Protein AF-A0A9Y2ATE0-F1 (afdb_monomer_lite)

Secondary structure (DSSP, 8-state):
--SSSHHHHHHHHHHHHHHHHHHHHHHHHHHHHHHHTT-------PPPPHHHHHHHHHHHHHHHHHHHHHH-THHHHHHHHHHHHHHHTT--HHHHHHHHHHTS-HHHHHHHHH-SSHHHHHHHHT-THHHHTS--SHHHHHHHHHHHHHHHHHHHHHHSS---

Foldseek 3Di:
DPPPPPVVVVVVVVVVVVVVVVCVVVVVVVVVVVVVVVPPDDDDLDQDDPVQLVLLLLLVQLVVVLVVCVVPVCLLVVLLVQLVVQVVVVHDPLSVVSNVQSVDDSVSNSCQCNDPDPSVSSNSVVDSCCVVPNDPDPVVSVVSSVVSSVVSVVVSVVVPDPDD

Radius of gyration: 20.74 Å; chains: 1; bounding box: 68×45×50 Å

Sequence (164 aa):
MNDGIVTLMADVTYLVFLIKQIWITRCSNEMEVAMSKISARSAQPSRPDSHAIAEYARWLSHKLYAEAICRDPSLIVRAKAAIEAAVDGGGTLGQKLWELLLRKHRDDIIEAMLQDSELGSLLRSNSPFSTLVGVTDRQDRSQIWRQAKSDLLAKTTLIAPFAA

Structure (mmCIF, N/CA/C/O backbone):
data_AF-A0A9Y2ATE0-F1
#
_entry.id   AF-A0A9Y2ATE0-F1
#
loop_
_atom_site.group_PDB
_atom_site.id
_atom_site.type_symbol
_atom_site.label_atom_id
_atom_site.label_alt_id
_atom_site.label_comp_id
_atom_site.label_asym_id
_atom_site.label_entity_id
_atom_site.label_seq_id
_atom_site.pdbx_PDB_ins_code
_atom_site.Cartn_x
_atom_site.Cartn_y
_atom_site.Cartn_z
_atom_site.occupancy
_atom_site.B_iso_or_equiv
_atom_site.auth_seq_id
_atom_site.auth_comp_id
_atom_site.auth_asym_id
_atom_site.auth_atom_id
_atom_site.pdbx_PDB_model_num
ATOM 1 N N . MET A 1 1 ? 49.275 -21.749 3.375 1.00 47.31 1 MET A N 1
ATOM 2 C CA . MET A 1 1 ? 48.125 -21.354 2.530 1.00 47.31 1 MET A CA 1
ATOM 3 C C . MET A 1 1 ? 46.919 -21.195 3.444 1.00 47.31 1 MET A C 1
ATOM 5 O O . MET A 1 1 ? 46.712 -22.097 4.241 1.00 47.31 1 MET A O 1
ATOM 9 N N . ASN A 1 2 ? 46.181 -20.084 3.297 1.00 46.34 2 ASN A N 1
ATOM 10 C CA . ASN A 1 2 ? 44.844 -19.774 3.854 1.00 46.34 2 ASN A CA 1
ATOM 11 C C . ASN A 1 2 ? 44.647 -18.802 5.041 1.00 46.34 2 ASN A C 1
ATOM 13 O O . ASN A 1 2 ? 43.527 -18.730 5.529 1.00 46.34 2 ASN A O 1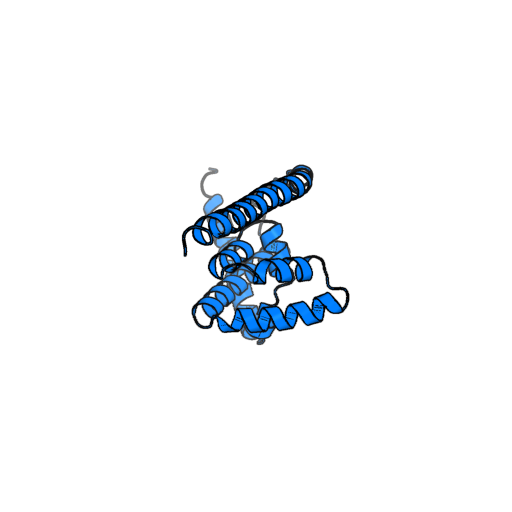
ATOM 17 N N . ASP A 1 3 ? 45.595 -17.922 5.384 1.00 44.47 3 ASP A N 1
ATOM 18 C CA . ASP A 1 3 ? 45.321 -16.851 6.381 1.00 44.47 3 ASP A CA 1
ATOM 19 C C . ASP A 1 3 ? 45.050 -15.454 5.779 1.00 44.47 3 ASP A C 1
ATOM 21 O O . ASP A 1 3 ? 44.891 -14.475 6.499 1.00 44.47 3 ASP A O 1
ATOM 25 N N . GLY A 1 4 ? 44.963 -15.336 4.448 1.00 41.81 4 GLY A N 1
ATOM 26 C CA . GLY A 1 4 ? 44.795 -14.044 3.755 1.00 41.81 4 GLY A CA 1
ATOM 27 C C . GLY A 1 4 ? 43.365 -13.670 3.339 1.00 41.81 4 GLY A C 1
ATOM 28 O O . GLY A 1 4 ? 43.144 -12.552 2.888 1.00 41.81 4 GLY A O 1
ATOM 29 N N . ILE A 1 5 ? 42.390 -14.581 3.448 1.00 45.50 5 ILE A N 1
ATOM 30 C CA . ILE A 1 5 ? 41.030 -14.377 2.899 1.00 45.50 5 ILE A CA 1
ATOM 31 C C . ILE A 1 5 ? 40.029 -13.924 3.976 1.00 45.50 5 ILE A C 1
ATOM 33 O O . ILE A 1 5 ? 39.068 -13.218 3.672 1.00 45.50 5 ILE A O 1
ATOM 37 N N . VAL A 1 6 ? 40.267 -14.262 5.246 1.00 43.31 6 VAL A N 1
ATOM 38 C CA . VAL A 1 6 ? 39.317 -13.972 6.337 1.00 43.31 6 VAL A CA 1
ATOM 39 C C . VAL A 1 6 ? 39.340 -12.490 6.741 1.00 43.31 6 VAL A C 1
ATOM 41 O O . VAL A 1 6 ? 38.302 -11.935 7.094 1.00 43.31 6 VAL A O 1
ATOM 44 N N . THR A 1 7 ? 40.476 -11.804 6.593 1.00 40.06 7 THR A N 1
ATOM 45 C CA . THR A 1 7 ? 40.612 -10.386 6.972 1.00 40.06 7 THR A CA 1
ATOM 46 C C . THR A 1 7 ? 39.993 -9.426 5.946 1.00 40.06 7 THR A C 1
ATOM 48 O O . THR A 1 7 ? 39.470 -8.386 6.328 1.00 40.06 7 THR A O 1
ATOM 51 N N . LEU A 1 8 ? 39.952 -9.786 4.654 1.00 40.59 8 LEU A N 1
ATOM 52 C CA . LEU A 1 8 ? 39.386 -8.925 3.600 1.00 40.59 8 LEU A CA 1
ATOM 53 C C . LEU A 1 8 ? 37.840 -8.902 3.591 1.00 40.59 8 LEU A C 1
ATOM 55 O O . LEU A 1 8 ? 37.228 -7.929 3.157 1.00 40.59 8 LEU A O 1
ATOM 59 N N . MET A 1 9 ? 37.192 -9.969 4.077 1.00 41.12 9 MET A N 1
ATOM 60 C CA . MET A 1 9 ? 35.722 -10.084 4.144 1.00 41.12 9 MET A CA 1
ATOM 61 C C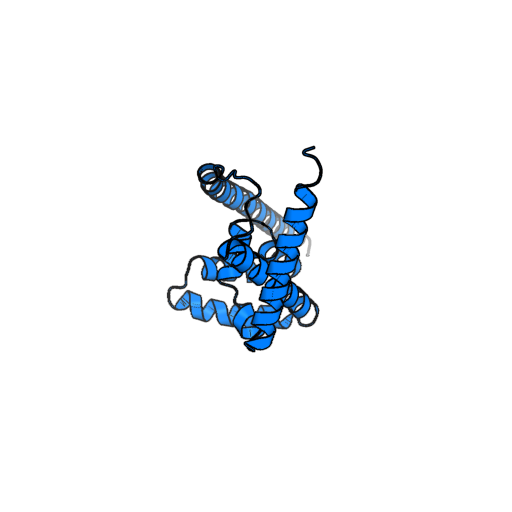 . MET A 1 9 ? 35.111 -9.277 5.306 1.00 41.12 9 MET A C 1
ATOM 63 O O . MET A 1 9 ? 33.958 -8.837 5.226 1.00 41.12 9 MET A O 1
ATOM 67 N N . ALA A 1 10 ? 35.887 -9.038 6.368 1.00 44.03 10 ALA A N 1
ATOM 68 C CA . ALA A 1 10 ? 35.484 -8.182 7.482 1.00 44.03 10 ALA A CA 1
ATOM 69 C C . ALA A 1 10 ? 35.410 -6.698 7.068 1.00 44.03 10 ALA A C 1
ATOM 71 O O . ALA A 1 10 ? 34.494 -5.994 7.492 1.00 44.03 10 ALA A O 1
ATOM 72 N N . ASP A 1 11 ? 36.293 -6.256 6.165 1.00 48.50 11 ASP A N 1
ATOM 73 C CA . ASP A 1 11 ? 36.342 -4.871 5.679 1.00 48.50 11 ASP A CA 1
ATOM 74 C C . ASP A 1 11 ? 35.132 -4.502 4.812 1.00 48.50 11 ASP A C 1
ATOM 76 O O . ASP A 1 11 ? 34.532 -3.446 4.998 1.00 48.50 11 ASP A O 1
ATOM 80 N N . VAL A 1 12 ? 34.689 -5.386 3.911 1.00 49.12 12 VAL A N 1
ATOM 81 C CA . VAL A 1 12 ? 33.522 -5.110 3.049 1.00 49.12 12 VAL A CA 1
ATOM 82 C C . VAL A 1 12 ? 32.226 -5.088 3.860 1.00 49.12 12 VAL A C 1
ATOM 84 O O . VAL A 1 12 ? 31.361 -4.244 3.631 1.00 49.12 12 VAL A O 1
ATOM 87 N N . THR A 1 13 ? 32.095 -5.972 4.851 1.00 54.19 13 THR A N 1
ATOM 88 C CA . THR A 1 13 ? 30.911 -6.016 5.724 1.00 54.19 13 THR A CA 1
ATOM 89 C C . THR A 1 13 ? 30.821 -4.759 6.591 1.00 54.19 13 THR A C 1
ATOM 91 O O . THR A 1 13 ? 29.741 -4.181 6.738 1.00 54.19 13 THR A O 1
ATOM 94 N N . TYR A 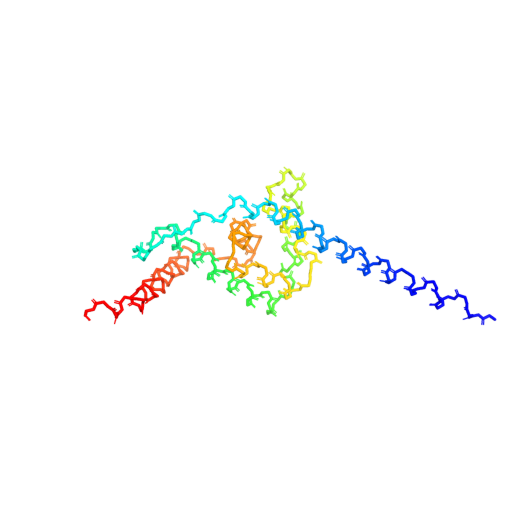1 14 ? 31.961 -4.287 7.103 1.00 46.69 14 TYR A N 1
ATOM 95 C CA . TYR A 1 14 ? 32.049 -3.043 7.862 1.00 46.69 14 TYR A CA 1
ATOM 96 C C . TYR A 1 14 ? 31.776 -1.815 6.983 1.00 46.69 14 TYR A C 1
ATOM 98 O O . TYR A 1 14 ? 31.045 -0.918 7.398 1.00 46.69 14 TYR A O 1
ATOM 106 N N . LEU A 1 15 ? 32.252 -1.810 5.732 1.00 46.31 15 LEU A N 1
ATOM 107 C CA . LEU A 1 15 ? 31.978 -0.747 4.761 1.00 46.31 15 LEU A CA 1
ATOM 108 C C . LEU A 1 15 ? 30.493 -0.698 4.365 1.00 46.31 15 LEU A C 1
ATOM 110 O O . LEU A 1 15 ? 29.911 0.380 4.287 1.00 46.31 15 LEU A O 1
ATOM 114 N N . VAL A 1 16 ? 29.843 -1.852 4.184 1.00 54.41 16 VAL A N 1
ATOM 115 C CA . VAL A 1 16 ? 28.395 -1.948 3.921 1.00 54.41 16 VAL A CA 1
ATOM 116 C C . VAL A 1 16 ? 27.580 -1.498 5.136 1.00 54.41 16 VAL A C 1
ATOM 118 O O . VAL A 1 16 ? 26.556 -0.832 4.972 1.00 54.41 16 VAL A O 1
ATOM 121 N N . PHE A 1 17 ? 28.028 -1.811 6.354 1.00 50.84 17 PHE A N 1
ATOM 122 C CA . PHE A 1 17 ? 27.414 -1.305 7.581 1.00 50.84 17 PHE A CA 1
ATOM 123 C C . PHE A 1 17 ? 27.574 0.217 7.701 1.00 50.84 17 PHE A C 1
ATOM 125 O O . PHE A 1 17 ? 26.586 0.904 7.950 1.00 50.84 17 PHE A O 1
ATOM 132 N N . LEU A 1 18 ? 28.765 0.762 7.431 1.00 47.97 18 LEU A N 1
ATOM 133 C CA . LEU A 1 18 ? 29.008 2.206 7.434 1.00 47.97 18 LEU A CA 1
ATOM 134 C C . LEU A 1 18 ? 28.188 2.925 6.357 1.00 47.97 18 LEU A C 1
ATOM 136 O O . LEU A 1 18 ? 27.601 3.959 6.643 1.00 47.97 18 LEU A O 1
ATOM 140 N N . ILE A 1 19 ? 28.080 2.369 5.146 1.00 52.16 19 ILE A N 1
ATOM 141 C CA . ILE A 1 19 ? 27.244 2.925 4.071 1.00 52.16 19 ILE A CA 1
ATOM 142 C C . ILE A 1 19 ? 25.762 2.882 4.463 1.00 52.16 19 ILE A C 1
ATOM 144 O O . ILE A 1 19 ? 25.053 3.859 4.232 1.00 52.16 19 ILE A O 1
ATOM 148 N N . LYS A 1 20 ? 25.287 1.807 5.114 1.00 48.94 20 LYS A N 1
ATOM 149 C CA . LYS A 1 20 ? 23.925 1.744 5.674 1.00 48.94 20 LYS A CA 1
ATOM 150 C C . LYS A 1 20 ? 23.703 2.807 6.750 1.00 48.94 20 LYS A C 1
ATOM 152 O O . LYS A 1 20 ? 22.686 3.486 6.696 1.00 48.94 20 LYS A O 1
ATOM 157 N N . GLN A 1 21 ? 24.635 2.976 7.686 1.00 48.06 21 GLN A N 1
ATOM 158 C CA . GLN A 1 21 ? 24.529 3.970 8.761 1.00 48.06 21 GLN A CA 1
ATOM 159 C C . GLN A 1 21 ? 24.601 5.404 8.218 1.00 48.06 21 GLN A C 1
ATOM 161 O O . GLN A 1 21 ? 23.764 6.227 8.562 1.00 48.06 21 GLN A O 1
ATOM 166 N N . ILE A 1 22 ? 25.519 5.696 7.293 1.00 55.09 22 ILE A N 1
ATOM 167 C CA . ILE A 1 22 ? 25.630 7.003 6.627 1.00 55.09 22 ILE A CA 1
ATOM 168 C C . ILE A 1 22 ? 24.369 7.308 5.806 1.00 55.09 22 ILE A C 1
ATOM 170 O O . ILE A 1 22 ? 23.907 8.447 5.808 1.00 55.09 22 ILE A O 1
ATOM 174 N N . TRP A 1 23 ? 23.781 6.311 5.136 1.00 47.25 23 TRP A N 1
ATOM 175 C CA . TRP A 1 23 ? 22.529 6.477 4.393 1.00 47.25 23 TRP A CA 1
ATOM 176 C C . TRP A 1 23 ? 21.328 6.695 5.320 1.00 47.25 23 TRP A C 1
ATOM 178 O O . TRP A 1 23 ? 20.521 7.575 5.047 1.00 47.25 23 TRP A O 1
ATOM 188 N N . ILE A 1 24 ? 21.242 5.975 6.446 1.00 50.84 24 ILE A N 1
ATOM 189 C CA . ILE A 1 24 ? 20.221 6.202 7.483 1.00 50.84 24 ILE A CA 1
ATOM 190 C C . ILE A 1 24 ? 20.335 7.629 8.029 1.00 50.84 24 ILE A C 1
ATOM 192 O O . ILE A 1 24 ? 19.344 8.348 8.055 1.00 50.84 24 ILE A O 1
ATOM 196 N N . THR A 1 25 ? 21.538 8.090 8.371 1.00 45.53 25 THR A N 1
ATOM 197 C CA . THR A 1 25 ? 21.748 9.445 8.903 1.00 45.53 25 THR A CA 1
ATOM 198 C C . THR A 1 25 ? 21.493 10.534 7.855 1.00 45.53 25 THR A C 1
ATOM 200 O O . THR A 1 25 ? 20.950 11.589 8.175 1.00 45.53 25 THR A O 1
ATOM 203 N N . ARG A 1 26 ? 21.830 10.296 6.581 1.00 41.09 26 ARG A N 1
ATOM 204 C CA . ARG A 1 26 ? 21.631 11.277 5.502 1.00 41.09 26 ARG A CA 1
ATOM 205 C C . ARG A 1 26 ? 20.179 11.349 5.019 1.00 41.09 26 ARG A C 1
ATOM 207 O O . ARG A 1 26 ? 19.689 12.454 4.807 1.00 41.09 26 ARG A O 1
ATOM 214 N N . CYS A 1 27 ? 19.471 10.220 4.927 1.00 44.47 27 CYS A N 1
ATOM 215 C CA . CYS A 1 27 ? 18.022 10.213 4.711 1.00 44.47 27 CYS A CA 1
ATOM 216 C C . CYS A 1 27 ? 17.278 10.842 5.893 1.00 44.47 27 CYS A C 1
ATOM 218 O O . CYS A 1 27 ? 16.337 11.592 5.659 1.00 44.47 27 CYS A O 1
ATOM 220 N N . SER A 1 28 ? 17.727 10.617 7.132 1.00 49.69 28 SER A N 1
ATOM 221 C CA . SER A 1 28 ? 17.158 11.282 8.308 1.00 49.69 28 SER A CA 1
ATOM 222 C C . SER A 1 28 ? 17.336 12.799 8.252 1.00 49.69 28 SER A C 1
ATOM 224 O O . SER A 1 28 ? 16.355 13.502 8.443 1.00 49.69 28 SER A O 1
ATOM 226 N N . ASN A 1 29 ? 18.513 13.323 7.888 1.00 46.19 29 ASN A N 1
ATOM 227 C CA . ASN A 1 29 ? 18.732 14.776 7.811 1.00 46.19 29 ASN A CA 1
ATOM 228 C C . ASN A 1 29 ? 17.979 15.449 6.649 1.00 46.19 29 ASN A C 1
ATOM 230 O O . ASN A 1 29 ? 17.454 16.551 6.807 1.00 46.19 29 ASN A O 1
ATOM 234 N N . GLU A 1 30 ? 17.898 14.808 5.478 1.00 49.31 30 GLU A N 1
ATOM 235 C CA . GLU A 1 30 ? 17.125 15.337 4.343 1.00 49.31 30 GLU A CA 1
ATOM 236 C C . GLU A 1 30 ? 15.607 15.269 4.617 1.00 49.31 30 GLU A C 1
ATOM 238 O O . GLU A 1 30 ? 14.870 16.185 4.243 1.00 49.31 30 GLU A O 1
ATOM 243 N N . MET A 1 31 ? 15.141 14.250 5.353 1.00 47.44 31 MET A N 1
ATOM 244 C CA . MET A 1 31 ? 13.763 14.171 5.847 1.00 47.44 31 MET A CA 1
ATOM 245 C C . MET A 1 31 ? 13.486 15.175 6.968 1.00 47.44 31 MET A C 1
ATOM 247 O O . MET A 1 31 ? 12.419 15.769 6.971 1.00 47.44 31 MET A O 1
ATOM 251 N N . GLU A 1 32 ? 14.415 15.433 7.886 1.00 45.34 32 GLU A N 1
ATOM 252 C CA . GLU A 1 32 ? 14.219 16.363 9.006 1.00 45.34 32 GLU A CA 1
ATOM 253 C C . GLU A 1 32 ? 14.101 17.821 8.525 1.00 45.34 32 GLU A C 1
ATOM 255 O O . GLU A 1 32 ? 13.249 18.575 8.998 1.00 45.34 32 GLU A O 1
ATOM 260 N N . VAL A 1 33 ? 14.862 18.194 7.488 1.00 53.25 33 VAL A N 1
ATOM 261 C CA . VAL A 1 33 ? 14.737 19.492 6.796 1.00 53.25 33 VAL A CA 1
ATOM 262 C C . VAL A 1 33 ? 13.399 19.607 6.049 1.00 53.25 33 VAL A C 1
ATOM 264 O O . VAL A 1 33 ? 12.820 20.696 5.992 1.00 53.25 33 VAL A O 1
ATOM 267 N N . ALA A 1 34 ? 12.873 18.498 5.513 1.00 50.16 34 ALA A N 1
ATOM 268 C CA . ALA A 1 34 ? 11.532 18.451 4.931 1.00 50.16 34 ALA A CA 1
ATOM 269 C C . ALA A 1 34 ? 10.428 18.506 6.008 1.00 50.16 34 ALA A C 1
ATOM 271 O O . ALA A 1 34 ? 9.449 19.224 5.829 1.00 50.16 34 ALA A O 1
ATOM 272 N N . MET A 1 35 ? 10.610 17.838 7.153 1.00 42.84 35 MET A N 1
ATOM 273 C CA . MET A 1 35 ? 9.639 17.762 8.254 1.00 42.84 35 MET A CA 1
ATOM 274 C C . MET A 1 35 ? 9.562 19.047 9.096 1.00 42.84 35 MET A C 1
ATOM 276 O O . MET A 1 35 ? 8.483 19.410 9.562 1.00 42.84 35 MET A O 1
ATOM 280 N N . SER A 1 36 ? 10.664 19.792 9.243 1.00 41.62 36 SER A N 1
ATOM 281 C CA . SER A 1 36 ? 10.703 21.068 9.983 1.00 41.62 36 SER A CA 1
ATOM 282 C C . SER A 1 36 ? 9.793 22.146 9.370 1.00 41.62 36 SER A C 1
ATOM 284 O O . SER A 1 36 ? 9.222 22.971 10.082 1.00 41.62 36 SER A O 1
ATOM 286 N N . LYS A 1 37 ? 9.547 22.095 8.053 1.00 43.28 37 LYS A N 1
ATOM 287 C CA . LYS A 1 37 ? 8.618 23.015 7.370 1.00 43.28 37 LYS A CA 1
ATOM 288 C C . LYS A 1 37 ? 7.135 22.651 7.537 1.00 43.28 37 LYS A C 1
ATOM 290 O O . LYS A 1 37 ? 6.290 23.435 7.115 1.00 43.28 37 LYS A O 1
ATOM 295 N N . ILE A 1 38 ? 6.811 21.498 8.134 1.00 46.53 38 ILE A N 1
ATOM 296 C CA . ILE A 1 38 ? 5.461 20.905 8.094 1.00 46.53 38 ILE A CA 1
ATOM 297 C C . ILE A 1 38 ? 4.819 20.768 9.497 1.00 46.53 38 ILE A C 1
ATOM 299 O O . ILE A 1 38 ? 3.640 20.446 9.630 1.00 46.53 38 ILE A O 1
ATOM 303 N N . SER A 1 39 ? 5.540 21.136 10.564 1.00 36.59 39 SER A N 1
ATOM 304 C CA . SER A 1 39 ? 5.108 21.073 11.980 1.00 36.59 39 SER A CA 1
ATOM 305 C C . SER A 1 39 ? 4.030 22.106 12.397 1.00 36.59 39 SER A C 1
ATOM 307 O O . SER A 1 39 ? 4.004 22.587 13.528 1.00 36.59 39 SER A O 1
ATOM 309 N N . ALA A 1 40 ? 3.119 22.488 11.498 1.00 40.25 40 ALA A N 1
ATOM 310 C CA . ALA A 1 40 ? 2.112 23.523 11.759 1.00 40.25 40 ALA A CA 1
ATOM 311 C C . ALA A 1 40 ? 0.669 23.085 11.464 1.00 40.25 40 ALA A C 1
ATOM 313 O O . ALA A 1 40 ? -0.161 23.915 11.094 1.00 40.25 40 ALA A O 1
ATOM 314 N N . ARG A 1 41 ? 0.327 21.801 11.640 1.00 40.91 41 ARG A N 1
ATOM 315 C CA . ARG A 1 41 ? -1.072 21.350 11.546 1.00 40.91 41 ARG A CA 1
ATOM 316 C C . ARG A 1 41 ? -1.598 20.805 12.870 1.00 40.91 41 ARG A C 1
ATOM 318 O O . ARG A 1 41 ? -1.849 19.618 13.032 1.00 40.91 41 ARG A O 1
ATOM 325 N N . SER A 1 42 ? -1.791 21.713 13.821 1.00 50.62 42 SER A N 1
ATOM 326 C CA . SER A 1 42 ? -2.759 21.535 14.904 1.00 50.62 42 SER A CA 1
ATOM 327 C C . SER A 1 42 ? -4.169 21.859 14.383 1.00 50.62 42 SER A C 1
ATOM 329 O O . SER A 1 42 ? -4.323 22.837 13.659 1.00 50.62 42 SER A O 1
ATOM 331 N N . ALA A 1 43 ? -5.195 21.066 14.732 1.00 44.19 43 ALA A N 1
ATOM 332 C CA . ALA A 1 43 ? -6.585 21.541 14.891 1.00 44.19 43 ALA A CA 1
ATOM 333 C C . ALA A 1 43 ? -7.562 20.434 15.355 1.00 44.19 43 ALA A C 1
ATOM 335 O O . ALA A 1 43 ? -7.785 19.463 14.644 1.00 44.19 43 ALA A O 1
ATOM 336 N N . GLN A 1 44 ? -8.136 20.659 16.544 1.00 44.97 44 GLN A N 1
ATOM 337 C CA . GLN A 1 44 ? -9.496 20.391 17.065 1.00 44.97 44 GLN A CA 1
ATOM 338 C C . GLN A 1 44 ? -10.386 19.225 16.551 1.00 44.97 44 GLN A C 1
ATOM 340 O O . GLN A 1 44 ? -10.426 18.928 15.358 1.00 44.97 44 GLN A O 1
ATOM 345 N N . PRO A 1 45 ? -11.235 18.641 17.437 1.00 44.25 45 PRO A N 1
ATOM 346 C CA . PRO A 1 45 ? -12.154 17.553 17.104 1.00 44.25 45 PRO A CA 1
ATOM 347 C C . PRO A 1 45 ? -13.343 18.079 16.289 1.00 44.25 45 PRO A C 1
ATOM 349 O O . PRO A 1 45 ? -14.437 18.309 16.798 1.00 44.25 45 PRO A O 1
ATOM 352 N N . SER A 1 46 ? -13.122 18.286 14.997 1.00 57.25 46 SER A N 1
ATOM 353 C CA . SER A 1 46 ? -14.192 18.446 14.020 1.00 57.25 46 SER A CA 1
ATOM 354 C C . SER A 1 46 ? -14.593 17.072 13.482 1.00 57.25 46 SER A C 1
ATOM 356 O O . SER A 1 46 ? -13.804 16.125 13.471 1.00 57.25 46 SER A O 1
ATOM 358 N N . ARG A 1 47 ? -15.858 16.938 13.071 1.00 66.88 47 ARG A N 1
ATOM 359 C CA . ARG A 1 47 ? -16.358 15.736 12.393 1.00 66.88 47 ARG A CA 1
ATOM 360 C C . ARG A 1 47 ? -15.388 15.363 11.258 1.00 66.88 47 ARG A C 1
ATOM 362 O O . ARG A 1 47 ? -15.060 16.255 10.478 1.00 66.88 47 ARG A O 1
ATOM 369 N N . PRO A 1 48 ? -14.961 14.091 11.132 1.00 74.00 48 PRO A N 1
ATOM 370 C CA . PRO A 1 48 ? -13.994 13.695 10.115 1.00 74.00 48 PRO A CA 1
ATOM 371 C C . PRO A 1 48 ? -14.503 14.085 8.727 1.00 74.00 48 PRO A C 1
ATOM 373 O O . PRO A 1 48 ? -15.615 13.710 8.332 1.00 74.00 48 PRO A O 1
ATOM 376 N N . ASP A 1 49 ? -13.701 14.871 8.012 1.00 85.31 49 ASP A N 1
ATOM 377 C CA . ASP A 1 49 ? -14.011 15.275 6.650 1.00 85.31 49 ASP A CA 1
ATOM 378 C C . ASP A 1 49 ? -13.815 14.103 5.671 1.00 85.31 49 ASP A C 1
ATOM 380 O O . ASP A 1 49 ? -13.303 13.030 6.007 1.00 85.31 49 ASP A O 1
ATOM 384 N N . SER A 1 50 ? -14.255 14.289 4.427 1.00 86.56 50 SER A N 1
ATOM 385 C CA . SER A 1 50 ? -14.121 13.246 3.404 1.00 86.56 50 SER A CA 1
ATOM 386 C C . SER A 1 50 ? -12.665 12.848 3.133 1.00 86.56 50 SER A C 1
ATOM 388 O O . SER A 1 50 ? -12.417 11.705 2.754 1.00 86.56 50 SER A O 1
ATOM 390 N N . HIS A 1 51 ? -11.703 13.746 3.361 1.00 86.75 51 HIS A N 1
ATOM 391 C CA . HIS A 1 51 ? -10.288 13.483 3.136 1.00 86.75 51 HIS A CA 1
ATOM 392 C C . HIS A 1 51 ? -9.703 12.589 4.237 1.00 86.75 51 HIS A C 1
ATOM 394 O O . HIS A 1 51 ? -9.006 11.621 3.935 1.00 86.75 51 HIS A O 1
ATOM 400 N N . ALA A 1 52 ? -10.062 12.836 5.497 1.00 86.12 52 ALA A N 1
ATOM 401 C CA . ALA A 1 52 ? -9.693 11.999 6.633 1.00 86.12 52 ALA A CA 1
ATOM 402 C C . ALA A 1 52 ? -10.250 10.578 6.482 1.00 86.12 52 ALA A C 1
ATOM 404 O O . ALA A 1 52 ? -9.531 9.599 6.684 1.00 86.12 52 ALA A O 1
ATOM 405 N N . ILE A 1 53 ? -11.508 10.445 6.044 1.00 89.88 53 ILE A N 1
ATOM 406 C CA . ILE A 1 53 ? -12.084 9.127 5.756 1.00 89.88 53 ILE A CA 1
ATOM 407 C C . ILE A 1 53 ? -11.328 8.477 4.575 1.00 89.88 53 ILE A C 1
ATOM 409 O O . ILE A 1 53 ? -11.025 7.286 4.644 1.00 89.88 53 ILE A O 1
ATOM 413 N N . ALA A 1 54 ? -10.955 9.247 3.533 1.00 90.06 54 ALA A N 1
ATOM 414 C CA . ALA A 1 54 ? -10.214 8.798 2.332 1.00 90.06 54 ALA A CA 1
ATOM 415 C C . ALA A 1 54 ? -8.879 8.180 2.702 1.00 90.06 54 ALA A C 1
ATOM 417 O O . ALA A 1 54 ? -8.519 7.112 2.205 1.00 90.06 54 ALA A O 1
ATOM 418 N N . GLU A 1 55 ? -8.154 8.870 3.568 1.00 91.12 55 GLU A N 1
ATOM 419 C CA . GLU A 1 55 ? -6.882 8.408 4.093 1.00 91.12 55 GLU A CA 1
ATOM 420 C C . GLU A 1 55 ? -7.059 7.153 4.944 1.00 91.12 55 GLU A C 1
ATOM 422 O O . GLU A 1 55 ? -6.379 6.152 4.718 1.00 91.12 55 GLU A O 1
ATOM 427 N N . TYR A 1 56 ? -8.026 7.152 5.861 1.00 91.12 56 TYR A N 1
ATOM 428 C CA . TYR A 1 56 ? -8.229 6.015 6.751 1.00 91.12 56 TYR A CA 1
ATOM 429 C C . TYR A 1 56 ? -8.680 4.751 6.000 1.00 91.12 56 TYR A C 1
ATOM 431 O O . TYR A 1 56 ? -8.205 3.653 6.280 1.00 91.12 56 TYR A O 1
ATOM 439 N N . ALA A 1 57 ? -9.516 4.887 4.968 1.00 91.69 57 ALA A N 1
ATOM 440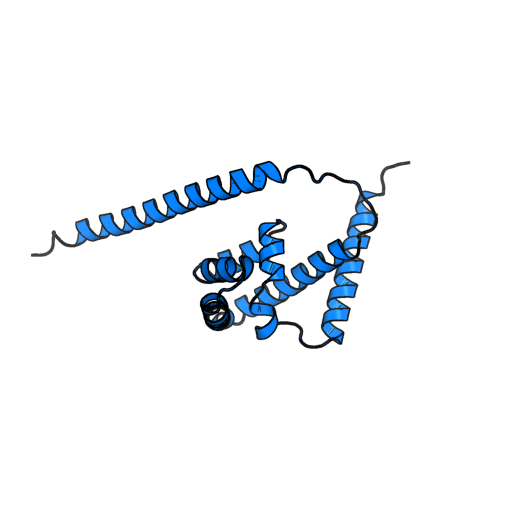 C CA . ALA A 1 57 ? -9.886 3.778 4.088 1.00 91.69 57 ALA A CA 1
ATOM 441 C C . ALA A 1 57 ? -8.689 3.230 3.292 1.00 91.69 57 ALA A C 1
ATOM 443 O O . ALA A 1 57 ? -8.552 2.013 3.125 1.00 91.69 57 ALA A O 1
ATOM 444 N N . ARG A 1 58 ? -7.789 4.109 2.828 1.00 92.00 58 ARG A N 1
ATOM 445 C CA . ARG A 1 58 ? -6.525 3.694 2.201 1.00 92.00 58 ARG A CA 1
ATOM 446 C C . ARG A 1 58 ? -5.649 2.940 3.196 1.00 92.00 58 ARG A C 1
ATOM 448 O O . ARG A 1 58 ? -5.093 1.906 2.831 1.00 92.00 58 ARG A O 1
ATOM 455 N N . TRP A 1 59 ? -5.575 3.393 4.444 1.00 93.88 59 TRP A N 1
ATOM 456 C CA . TRP A 1 59 ? -4.861 2.691 5.509 1.00 93.88 59 TRP A CA 1
ATOM 457 C C . TRP A 1 59 ? -5.452 1.306 5.810 1.00 93.88 59 TRP A C 1
ATOM 459 O O . TRP A 1 59 ? -4.707 0.328 5.848 1.00 93.88 59 TRP A O 1
ATOM 469 N N . LEU A 1 60 ? -6.780 1.177 5.914 1.00 91.69 60 LEU A N 1
ATOM 470 C CA . LEU A 1 60 ? -7.445 -0.126 6.067 1.00 91.69 60 LEU A CA 1
ATOM 471 C C . LEU A 1 60 ? -7.140 -1.067 4.895 1.00 91.69 60 LEU A C 1
ATOM 473 O O . LEU A 1 60 ? -6.834 -2.237 5.106 1.00 91.69 60 LEU A O 1
ATOM 477 N N . SER A 1 61 ? -7.144 -0.548 3.667 1.00 92.75 61 SER A N 1
ATOM 478 C CA . SER A 1 61 ? -6.771 -1.336 2.485 1.00 92.75 61 SER A CA 1
ATOM 479 C C . SER A 1 61 ? -5.324 -1.836 2.578 1.00 92.75 61 SER A C 1
ATOM 481 O O . SER A 1 61 ? -5.039 -2.979 2.243 1.00 92.75 61 SER A O 1
ATOM 483 N N . HIS A 1 62 ? -4.407 -1.020 3.104 1.00 93.69 62 HIS A N 1
ATOM 484 C CA . HIS A 1 62 ? -3.008 -1.417 3.282 1.00 93.69 62 HIS A CA 1
ATOM 485 C C . HIS A 1 62 ? -2.802 -2.453 4.381 1.00 93.69 62 HIS A C 1
ATOM 487 O O . HIS A 1 62 ? -1.883 -3.259 4.271 1.00 93.69 62 HIS A O 1
ATOM 493 N N . LYS A 1 63 ? -3.672 -2.512 5.393 1.00 92.81 63 LYS A N 1
ATOM 494 C CA . LYS A 1 63 ? -3.677 -3.647 6.327 1.00 92.81 63 LYS A CA 1
ATOM 495 C C . LYS A 1 63 ? -4.003 -4.956 5.618 1.00 92.81 63 LYS A C 1
ATOM 497 O O . LYS A 1 63 ? -3.302 -5.941 5.821 1.00 92.81 63 LYS A O 1
ATOM 502 N N . LEU A 1 64 ? -4.995 -4.944 4.727 1.00 91.81 64 LEU A N 1
ATOM 503 C CA . LEU A 1 64 ? -5.321 -6.115 3.907 1.00 91.81 64 LEU A CA 1
ATOM 504 C C . LEU A 1 64 ? -4.142 -6.507 3.007 1.00 91.81 64 LEU A C 1
ATOM 506 O O . LEU A 1 64 ? -3.849 -7.690 2.848 1.00 91.81 64 LEU A O 1
ATOM 510 N N . TYR A 1 65 ? -3.422 -5.525 2.459 1.00 94.06 65 TYR A N 1
ATOM 511 C CA . TYR A 1 65 ? -2.228 -5.791 1.652 1.00 94.06 65 TYR A CA 1
ATOM 512 C C . TYR A 1 65 ? -1.097 -6.379 2.493 1.00 94.06 65 TYR A C 1
ATOM 514 O O . TYR A 1 65 ? -0.459 -7.326 2.046 1.00 94.06 65 TYR A O 1
ATOM 522 N N . ALA A 1 66 ? -0.878 -5.882 3.714 1.00 93.38 66 ALA A N 1
ATOM 523 C CA . ALA A 1 66 ? 0.103 -6.444 4.641 1.00 93.38 66 ALA A CA 1
ATOM 524 C C . ALA A 1 66 ? -0.192 -7.919 4.934 1.00 93.38 66 ALA A C 1
ATOM 526 O O . ALA A 1 66 ? 0.696 -8.761 4.834 1.00 93.38 66 ALA A O 1
ATOM 527 N N . GLU A 1 67 ? -1.452 -8.250 5.227 1.00 92.75 67 GLU A N 1
ATOM 528 C CA . GLU A 1 67 ? -1.871 -9.637 5.432 1.00 92.75 67 GLU A CA 1
ATOM 529 C C . GLU A 1 67 ? -1.646 -10.500 4.187 1.00 92.75 67 GLU A C 1
ATOM 531 O O . GLU A 1 67 ? -1.144 -11.620 4.297 1.00 92.75 67 GLU A O 1
ATOM 536 N N . ALA A 1 68 ? -1.991 -9.987 3.004 1.00 92.62 68 ALA A N 1
ATOM 537 C CA . ALA A 1 68 ? -1.770 -10.692 1.747 1.00 92.62 68 ALA A CA 1
ATOM 538 C C . ALA A 1 68 ? -0.276 -10.948 1.502 1.00 92.62 68 ALA A C 1
ATOM 540 O O . ALA A 1 68 ? 0.094 -12.070 1.178 1.00 92.62 68 ALA A O 1
ATOM 541 N N . ILE A 1 69 ? 0.585 -9.953 1.734 1.00 94.38 69 ILE A N 1
ATOM 542 C CA . ILE A 1 69 ? 2.048 -10.064 1.619 1.00 94.38 69 ILE A CA 1
ATOM 543 C C . ILE A 1 69 ? 2.611 -11.088 2.614 1.00 94.38 69 ILE A C 1
ATOM 545 O O . ILE A 1 69 ? 3.521 -11.844 2.276 1.00 94.38 69 ILE A O 1
ATOM 549 N N . CYS A 1 70 ? 2.081 -11.137 3.838 1.00 92.62 70 CYS A N 1
ATOM 550 C CA . CYS A 1 70 ? 2.481 -12.137 4.827 1.00 92.62 70 CYS A CA 1
ATOM 551 C C . CYS A 1 70 ? 2.117 -13.563 4.393 1.00 92.62 70 CYS A C 1
ATOM 553 O O . CYS A 1 70 ? 2.889 -14.484 4.656 1.00 92.62 70 CYS A O 1
ATOM 555 N N . ARG A 1 71 ? 0.964 -13.748 3.736 1.00 93.56 71 ARG A N 1
ATOM 556 C CA . ARG A 1 71 ? 0.516 -15.052 3.216 1.00 93.56 71 ARG A CA 1
ATOM 557 C C . ARG A 1 71 ? 1.245 -15.449 1.929 1.00 93.56 71 ARG A C 1
ATOM 559 O O . ARG A 1 71 ? 1.550 -16.622 1.750 1.00 93.56 71 ARG A O 1
ATOM 566 N N . ASP A 1 72 ? 1.527 -14.484 1.060 1.00 94.31 72 ASP A N 1
ATOM 567 C CA . ASP A 1 72 ? 2.200 -14.673 -0.224 1.00 94.31 72 ASP A CA 1
ATOM 568 C C . ASP A 1 72 ? 3.303 -13.615 -0.441 1.00 94.31 72 ASP A C 1
ATOM 570 O O . ASP A 1 72 ? 3.058 -12.538 -1.001 1.00 94.31 72 ASP A O 1
ATOM 574 N N . PRO A 1 73 ? 4.556 -13.922 -0.054 1.00 92.12 73 PRO A N 1
ATOM 575 C CA . PRO A 1 73 ? 5.689 -13.025 -0.270 1.00 92.12 73 PRO A CA 1
ATOM 576 C C . PRO A 1 73 ? 6.011 -12.749 -1.748 1.00 92.12 73 PRO A C 1
ATOM 578 O O . PRO A 1 73 ? 6.709 -11.774 -2.044 1.00 92.12 73 PRO A O 1
ATOM 581 N N . SER A 1 74 ? 5.506 -13.554 -2.697 1.00 94.69 74 SER A N 1
ATOM 582 C CA . SER A 1 74 ? 5.726 -13.325 -4.134 1.00 94.69 74 SER A CA 1
ATOM 583 C C . SER A 1 74 ? 5.085 -12.019 -4.623 1.00 94.69 74 SER A C 1
ATOM 585 O O . SER A 1 74 ? 5.535 -11.432 -5.613 1.00 94.69 74 SER A O 1
ATOM 587 N N . LEU A 1 75 ? 4.102 -11.494 -3.881 1.00 95.38 75 LEU A N 1
ATOM 588 C CA . LEU A 1 75 ? 3.488 -10.193 -4.133 1.00 95.38 75 LEU A CA 1
ATOM 589 C C . LEU A 1 75 ? 4.506 -9.048 -4.133 1.00 95.38 75 LEU A C 1
ATOM 591 O O . LEU A 1 75 ? 4.354 -8.115 -4.917 1.00 95.38 75 LEU A O 1
ATOM 595 N N . ILE A 1 76 ? 5.570 -9.126 -3.325 1.00 96.06 76 ILE A N 1
ATOM 596 C CA . ILE A 1 76 ? 6.643 -8.118 -3.328 1.00 96.06 76 ILE A CA 1
ATOM 597 C C . ILE A 1 76 ? 7.409 -8.154 -4.653 1.00 96.06 76 ILE A C 1
ATOM 599 O O . ILE A 1 76 ? 7.720 -7.105 -5.211 1.00 96.06 76 ILE A O 1
ATOM 603 N N . VAL A 1 77 ? 7.694 -9.345 -5.187 1.00 95.25 77 VAL A N 1
ATOM 604 C CA . VAL A 1 77 ? 8.393 -9.498 -6.475 1.00 95.25 77 VAL A CA 1
ATOM 605 C C . VAL A 1 77 ? 7.541 -8.936 -7.612 1.00 95.25 77 VAL A C 1
ATOM 607 O O . VAL A 1 77 ? 8.033 -8.177 -8.443 1.00 95.25 77 VAL A O 1
ATOM 610 N N . ARG A 1 78 ? 6.240 -9.235 -7.608 1.00 95.25 78 ARG A N 1
ATOM 611 C CA . ARG A 1 78 ? 5.290 -8.695 -8.592 1.00 95.25 78 ARG A CA 1
ATOM 612 C C . ARG A 1 78 ? 5.155 -7.173 -8.485 1.00 95.25 78 ARG A C 1
ATOM 614 O O . ARG A 1 78 ? 5.104 -6.496 -9.507 1.00 95.25 78 ARG A O 1
ATOM 621 N N . ALA A 1 79 ? 5.143 -6.632 -7.265 1.00 95.19 79 ALA A N 1
ATOM 622 C CA . ALA A 1 79 ? 5.107 -5.190 -7.027 1.00 95.19 79 ALA A CA 1
ATOM 623 C C . ALA A 1 79 ? 6.371 -4.483 -7.527 1.00 95.19 79 ALA A C 1
ATOM 625 O O . ALA A 1 79 ? 6.260 -3.400 -8.096 1.00 95.19 79 ALA A O 1
ATOM 626 N N . LYS A 1 80 ? 7.552 -5.104 -7.379 1.00 94.88 80 LYS A N 1
ATOM 627 C CA . LYS A 1 80 ? 8.811 -4.581 -7.938 1.00 94.88 80 LYS A CA 1
ATOM 628 C C . LYS A 1 80 ? 8.724 -4.428 -9.446 1.00 94.88 80 LYS A C 1
ATOM 630 O O . LYS A 1 80 ? 8.908 -3.323 -9.938 1.00 94.88 80 LYS A O 1
ATOM 635 N N . ALA A 1 81 ? 8.344 -5.496 -10.146 1.00 93.00 81 ALA A N 1
ATOM 636 C CA . ALA A 1 81 ? 8.228 -5.475 -11.602 1.00 93.00 81 ALA A CA 1
ATOM 637 C C . ALA A 1 81 ? 7.233 -4.406 -12.093 1.00 93.00 81 ALA A C 1
ATOM 639 O O . ALA A 1 81 ? 7.490 -3.713 -13.074 1.00 93.00 81 ALA A O 1
ATOM 640 N N . ALA A 1 82 ? 6.108 -4.233 -11.387 1.00 91.25 82 ALA A N 1
ATOM 641 C CA . ALA A 1 82 ? 5.122 -3.205 -11.718 1.00 91.25 82 ALA A CA 1
ATOM 642 C C . ALA A 1 82 ? 5.653 -1.773 -11.508 1.00 91.25 82 ALA A C 1
ATOM 644 O O . ALA A 1 82 ? 5.338 -0.883 -12.297 1.00 91.25 82 ALA A O 1
ATOM 645 N N . ILE A 1 83 ? 6.444 -1.540 -10.454 1.00 92.88 83 ILE A N 1
ATOM 646 C CA . ILE A 1 83 ? 7.032 -0.226 -10.164 1.00 92.88 83 ILE A CA 1
ATOM 647 C C . ILE A 1 83 ? 8.186 0.104 -11.107 1.00 92.88 83 ILE A C 1
ATOM 649 O O . ILE A 1 83 ? 8.240 1.233 -11.581 1.00 92.88 83 ILE A O 1
ATOM 653 N N . GLU A 1 84 ? 9.070 -0.848 -11.406 1.00 91.00 84 GLU A N 1
ATOM 654 C CA . GLU A 1 84 ? 10.208 -0.642 -12.316 1.00 91.00 84 GLU A CA 1
ATOM 655 C C . GLU A 1 84 ? 9.723 -0.141 -13.682 1.00 91.00 84 GLU A C 1
ATOM 657 O O . GLU A 1 84 ? 10.135 0.927 -14.133 1.00 91.00 84 GLU A O 1
ATOM 662 N N . ALA A 1 85 ? 8.717 -0.810 -14.257 1.00 84.75 85 ALA A N 1
ATOM 663 C CA . ALA A 1 85 ? 8.100 -0.384 -15.513 1.00 84.75 85 ALA A CA 1
ATOM 664 C C . ALA A 1 85 ? 7.498 1.036 -15.451 1.00 84.75 85 ALA A C 1
ATOM 666 O O . ALA A 1 85 ? 7.520 1.769 -16.440 1.00 84.75 85 ALA A O 1
ATOM 667 N N . ALA A 1 86 ? 6.952 1.441 -14.300 1.00 85.81 86 ALA A N 1
ATOM 668 C CA . ALA A 1 86 ? 6.381 2.774 -14.119 1.00 85.81 86 ALA A CA 1
ATOM 669 C C . ALA A 1 86 ? 7.456 3.860 -13.924 1.00 85.81 86 ALA A C 1
ATOM 671 O O . ALA A 1 86 ? 7.285 4.989 -14.385 1.00 85.81 86 ALA A O 1
ATOM 672 N N . VAL A 1 87 ? 8.556 3.538 -13.239 1.00 87.31 87 VAL A N 1
ATOM 673 C CA . VAL A 1 87 ? 9.657 4.476 -12.980 1.00 87.31 87 VAL A CA 1
ATOM 674 C C . VAL A 1 87 ? 10.471 4.738 -14.242 1.00 87.31 87 VAL A C 1
ATOM 676 O O . VAL A 1 87 ? 10.767 5.906 -14.508 1.00 87.31 87 VAL A O 1
ATOM 679 N N . ASP A 1 88 ? 10.743 3.712 -15.050 1.00 83.94 88 ASP A N 1
ATOM 680 C CA . ASP A 1 88 ? 11.443 3.848 -16.337 1.00 83.94 88 ASP A CA 1
ATOM 681 C C . ASP A 1 88 ? 10.721 4.820 -17.289 1.00 83.94 88 ASP A C 1
ATOM 683 O O . ASP A 1 88 ? 11.351 5.539 -18.063 1.00 83.94 88 ASP A O 1
ATOM 687 N N . GLY A 1 89 ? 9.393 4.922 -17.171 1.00 82.50 89 GLY A N 1
ATOM 688 C CA . GLY A 1 89 ? 8.554 5.891 -17.884 1.00 82.50 89 GLY A CA 1
ATOM 689 C C . GLY A 1 89 ? 8.544 7.316 -17.307 1.00 82.50 89 GLY A C 1
ATOM 690 O O . GLY A 1 89 ? 7.714 8.123 -17.721 1.00 82.50 89 GLY A O 1
ATOM 691 N N . GLY A 1 90 ? 9.416 7.643 -16.345 1.00 83.44 90 GLY A N 1
ATOM 692 C CA . GLY A 1 90 ? 9.473 8.960 -15.697 1.00 83.44 90 GLY A CA 1
ATOM 693 C C . GLY A 1 90 ? 8.611 9.092 -14.435 1.00 83.44 90 GLY A C 1
ATOM 694 O O . GLY A 1 90 ? 8.165 10.195 -14.119 1.00 83.44 90 GLY A O 1
ATOM 695 N N . GLY A 1 91 ? 8.382 7.985 -13.721 1.00 84.50 91 GLY A N 1
ATOM 696 C CA . GLY A 1 91 ? 7.422 7.854 -12.619 1.00 84.50 91 GLY A CA 1
ATOM 697 C C . GLY A 1 91 ? 7.442 8.935 -11.523 1.00 84.50 91 GLY A C 1
ATOM 698 O O . GLY A 1 91 ? 8.416 9.667 -11.309 1.00 84.50 91 GLY A O 1
ATOM 699 N N . THR A 1 92 ? 6.331 9.010 -10.789 1.00 89.19 92 THR A N 1
ATOM 700 C CA . THR A 1 92 ? 6.087 9.981 -9.714 1.00 89.19 92 THR A CA 1
ATOM 701 C C . THR A 1 92 ? 7.047 9.797 -8.535 1.00 89.19 92 THR A C 1
ATOM 703 O O . THR A 1 92 ? 7.663 8.744 -8.358 1.00 89.19 92 THR A O 1
ATOM 706 N N . LEU A 1 93 ? 7.140 10.811 -7.663 1.00 86.94 93 LEU A N 1
ATOM 707 C CA . LEU A 1 93 ? 7.909 10.706 -6.416 1.00 86.94 93 LEU A CA 1
ATOM 708 C C . LEU A 1 93 ? 7.476 9.486 -5.584 1.00 86.94 93 LEU A C 1
ATOM 710 O O . LEU A 1 93 ? 8.325 8.749 -5.095 1.00 86.94 93 LEU A O 1
ATOM 714 N N . GLY A 1 94 ? 6.168 9.236 -5.470 1.00 85.62 94 GLY A N 1
ATOM 715 C CA . GLY A 1 94 ? 5.645 8.080 -4.740 1.00 85.62 94 GLY A CA 1
ATOM 716 C C . GLY A 1 94 ? 6.073 6.743 -5.351 1.00 85.62 94 GLY A C 1
ATOM 717 O O . GLY A 1 94 ? 6.438 5.832 -4.615 1.00 85.62 94 GLY A O 1
ATOM 718 N N . GLN A 1 95 ? 6.095 6.633 -6.682 1.00 90.06 95 GLN A N 1
ATOM 719 C CA . GLN A 1 95 ? 6.551 5.420 -7.374 1.00 90.06 95 GLN A CA 1
ATOM 720 C C . GLN A 1 95 ? 8.048 5.163 -7.153 1.00 90.06 95 GLN A C 1
ATOM 722 O O . GLN A 1 95 ? 8.435 4.036 -6.854 1.00 90.06 95 GLN A O 1
ATOM 727 N N . LYS A 1 96 ? 8.878 6.210 -7.194 1.00 88.94 96 LYS A N 1
ATOM 728 C CA . LYS A 1 96 ? 10.317 6.116 -6.886 1.00 88.94 96 LYS A CA 1
ATOM 729 C C . LYS A 1 96 ? 10.576 5.733 -5.425 1.00 88.94 96 LYS A C 1
ATOM 731 O O . LYS A 1 96 ? 11.460 4.932 -5.137 1.00 88.94 96 LYS A O 1
ATOM 736 N N . LEU A 1 97 ? 9.783 6.259 -4.489 1.00 90.06 97 LEU A N 1
ATOM 737 C CA . LEU A 1 97 ? 9.860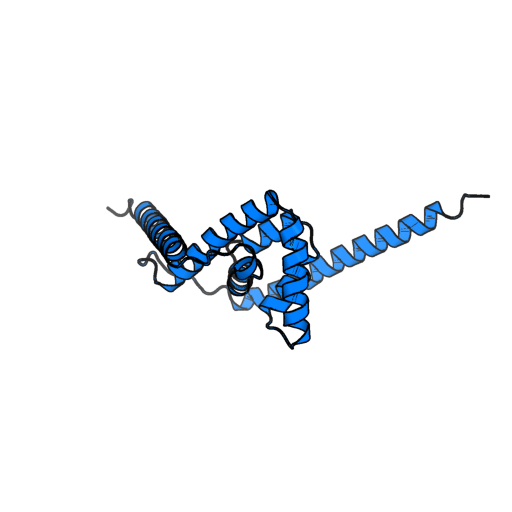 5.856 -3.080 1.00 90.06 97 LEU A CA 1
ATOM 738 C C . LEU A 1 97 ? 9.496 4.378 -2.897 1.00 90.06 97 LEU A C 1
ATOM 740 O O . LEU A 1 97 ? 10.180 3.669 -2.160 1.00 90.06 97 LEU A O 1
ATOM 744 N N . TRP A 1 98 ? 8.473 3.893 -3.604 1.00 93.75 98 TRP A N 1
ATOM 745 C CA . TRP A 1 98 ? 8.127 2.473 -3.611 1.00 93.75 98 TRP A CA 1
ATOM 746 C C . TRP A 1 98 ? 9.230 1.596 -4.198 1.00 93.75 98 TRP A C 1
ATOM 748 O O . TRP A 1 98 ? 9.510 0.539 -3.638 1.00 93.75 98 TRP A O 1
ATOM 758 N N . GLU A 1 99 ? 9.895 2.030 -5.266 1.00 93.19 99 GLU A N 1
ATOM 759 C CA . GLU A 1 99 ? 11.022 1.304 -5.862 1.00 93.19 99 GLU A CA 1
ATOM 760 C C . GLU A 1 99 ? 12.139 1.061 -4.832 1.00 93.19 99 GLU A C 1
ATOM 762 O O . GLU A 1 99 ? 12.647 -0.054 -4.688 1.00 93.19 99 GLU A O 1
ATOM 767 N N . LEU A 1 100 ? 12.482 2.096 -4.056 1.00 89.88 100 LEU A N 1
ATOM 768 C CA . LEU A 1 100 ? 13.472 2.005 -2.984 1.00 89.88 100 LEU A CA 1
ATOM 769 C C . LEU A 1 100 ? 12.988 1.131 -1.822 1.00 89.88 100 LEU A C 1
ATOM 771 O O . LEU A 1 100 ? 13.754 0.307 -1.314 1.00 89.88 100 LEU A O 1
ATOM 775 N N . LEU A 1 101 ? 11.732 1.301 -1.402 1.00 92.50 101 LEU A N 1
ATOM 776 C CA . LEU A 1 101 ? 11.153 0.575 -0.273 1.00 92.50 101 LEU A CA 1
ATOM 777 C C . LEU A 1 101 ? 11.039 -0.924 -0.561 1.00 92.50 101 LEU A C 1
ATOM 779 O O . LEU A 1 101 ? 11.392 -1.738 0.284 1.00 92.50 101 LEU A O 1
ATOM 783 N N . LEU A 1 102 ? 10.629 -1.316 -1.769 1.00 94.81 102 LEU A N 1
ATOM 784 C CA . LEU A 1 102 ? 10.462 -2.726 -2.129 1.00 94.81 102 LEU A CA 1
ATOM 785 C C . LEU A 1 102 ? 11.785 -3.510 -2.089 1.00 94.81 102 LEU A C 1
ATOM 787 O O . LEU A 1 102 ? 11.771 -4.734 -1.965 1.00 94.81 102 LEU A O 1
ATOM 791 N N . ARG A 1 103 ? 12.944 -2.843 -2.159 1.00 92.00 103 ARG A N 1
ATOM 792 C CA . ARG A 1 103 ? 14.267 -3.475 -1.988 1.00 92.00 103 ARG A CA 1
ATOM 793 C C . ARG A 1 103 ? 14.588 -3.838 -0.529 1.00 92.00 103 ARG A C 1
ATOM 795 O O . ARG A 1 103 ? 15.601 -4.494 -0.295 1.00 92.00 103 ARG A O 1
ATOM 802 N N . LYS A 1 104 ? 13.773 -3.406 0.437 1.00 91.69 104 LYS A N 1
ATOM 803 C CA . LYS A 1 104 ? 13.946 -3.676 1.873 1.00 91.69 104 LYS A CA 1
ATOM 804 C C . LYS A 1 104 ? 13.346 -5.023 2.285 1.00 91.69 104 LYS A C 1
ATOM 806 O O . LYS A 1 104 ? 12.799 -5.754 1.455 1.00 91.69 104 LYS A O 1
ATOM 811 N N . HIS A 1 105 ? 13.501 -5.373 3.563 1.00 92.88 105 HIS A N 1
ATOM 812 C CA . HIS A 1 105 ? 12.896 -6.582 4.106 1.00 92.88 105 HIS A CA 1
ATOM 813 C C . HIS A 1 105 ? 11.368 -6.433 4.151 1.00 92.88 105 HIS A C 1
ATOM 815 O O . HIS A 1 105 ? 10.845 -5.323 4.239 1.00 92.88 105 HIS A O 1
ATOM 821 N N . ARG A 1 106 ? 10.639 -7.555 4.098 1.00 93.69 106 ARG A N 1
ATOM 822 C CA . ARG A 1 106 ? 9.165 -7.574 4.111 1.00 93.69 106 ARG A CA 1
ATOM 823 C C . ARG A 1 106 ? 8.592 -6.744 5.260 1.00 93.69 106 ARG A C 1
ATOM 825 O O . ARG A 1 106 ? 7.650 -5.987 5.056 1.00 93.69 106 ARG A O 1
ATOM 832 N N . ASP A 1 107 ? 9.156 -6.910 6.449 1.00 90.88 107 ASP A N 1
ATOM 833 C CA . ASP A 1 107 ? 8.626 -6.278 7.655 1.00 90.88 107 ASP A CA 1
ATOM 834 C C . ASP A 1 107 ? 8.828 -4.751 7.613 1.00 90.88 107 ASP A C 1
ATOM 836 O O . ASP A 1 107 ? 7.885 -4.022 7.906 1.00 90.88 107 ASP A O 1
ATOM 840 N N . ASP A 1 108 ? 9.967 -4.271 7.091 1.00 90.50 108 ASP A N 1
ATOM 841 C CA . ASP A 1 108 ? 10.223 -2.837 6.857 1.00 90.50 108 ASP A CA 1
ATOM 842 C C . ASP A 1 108 ? 9.209 -2.232 5.867 1.00 90.50 108 ASP A C 1
ATOM 844 O O . ASP A 1 108 ? 8.749 -1.101 6.027 1.00 90.50 108 ASP A O 1
ATOM 848 N N . ILE A 1 109 ? 8.848 -2.989 4.822 1.00 91.81 109 ILE A N 1
ATOM 849 C CA . ILE A 1 109 ? 7.854 -2.570 3.824 1.00 91.81 109 ILE A CA 1
ATOM 850 C C . ILE A 1 109 ? 6.483 -2.400 4.485 1.00 91.81 109 ILE A C 1
ATOM 852 O O . ILE A 1 109 ? 5.796 -1.401 4.251 1.00 91.81 109 ILE A O 1
ATOM 856 N N . ILE A 1 110 ? 6.088 -3.377 5.308 1.00 92.00 110 ILE A N 1
ATOM 857 C CA . ILE A 1 110 ? 4.803 -3.374 6.009 1.00 92.00 110 ILE A CA 1
ATOM 858 C C . ILE A 1 110 ? 4.741 -2.230 7.021 1.00 92.00 110 ILE A C 1
ATOM 860 O O . ILE A 1 110 ? 3.745 -1.508 7.061 1.00 92.00 110 ILE A O 1
ATOM 864 N N . GLU A 1 111 ? 5.799 -2.042 7.806 1.00 90.62 111 GLU A N 1
ATOM 865 C CA . GLU A 1 111 ? 5.886 -0.967 8.789 1.00 90.62 111 GLU A CA 1
ATOM 866 C C . GLU A 1 111 ? 5.749 0.406 8.118 1.00 90.62 111 GLU A C 1
ATOM 868 O O . GLU A 1 111 ? 4.865 1.188 8.480 1.00 90.62 111 GLU A O 1
ATOM 873 N N . ALA A 1 112 ? 6.542 0.667 7.075 1.00 87.38 112 ALA A N 1
ATOM 874 C CA . ALA A 1 112 ? 6.549 1.955 6.388 1.00 87.38 112 ALA A CA 1
ATOM 875 C C . ALA A 1 112 ? 5.185 2.315 5.773 1.00 87.38 112 ALA A C 1
ATOM 877 O O . ALA A 1 112 ? 4.735 3.457 5.871 1.00 87.38 112 ALA A O 1
ATOM 878 N N . MET A 1 113 ? 4.483 1.354 5.159 1.00 90.44 113 MET A N 1
ATOM 879 C CA . MET A 1 113 ? 3.186 1.638 4.528 1.00 90.44 113 MET A CA 1
ATOM 880 C C . MET A 1 113 ? 2.029 1.782 5.530 1.00 90.44 113 MET A C 1
ATOM 882 O O . MET A 1 113 ? 1.004 2.390 5.202 1.00 90.44 113 MET A O 1
ATOM 886 N N . LEU A 1 114 ? 2.170 1.235 6.743 1.00 91.56 114 LEU A N 1
ATOM 887 C CA . LEU A 1 114 ? 1.170 1.329 7.812 1.00 91.56 114 LEU A CA 1
ATOM 888 C C . LEU A 1 114 ? 1.421 2.483 8.783 1.00 91.56 114 LEU A C 1
ATOM 890 O O . LEU A 1 114 ? 0.543 2.776 9.599 1.00 91.56 114 LEU A O 1
ATOM 894 N N . GLN A 1 115 ? 2.565 3.155 8.673 1.00 88.56 115 GLN A N 1
ATOM 895 C CA . GLN A 1 115 ? 2.911 4.289 9.514 1.00 88.56 115 GLN A CA 1
ATOM 896 C C . GLN A 1 115 ? 1.875 5.416 9.379 1.00 88.56 115 GLN A C 1
ATOM 898 O O . GLN A 1 115 ? 1.493 5.816 8.270 1.00 88.56 115 GLN A O 1
ATOM 903 N N . ASP A 1 116 ? 1.420 5.940 10.516 1.00 85.75 116 ASP A N 1
ATOM 904 C CA . ASP A 1 116 ? 0.544 7.112 10.579 1.00 85.75 116 ASP A CA 1
ATOM 905 C C . ASP A 1 116 ? 1.385 8.393 10.467 1.00 85.75 116 ASP A C 1
ATOM 907 O O . ASP A 1 116 ? 1.648 9.097 11.438 1.00 85.75 116 ASP A O 1
ATOM 911 N N . SER A 1 117 ? 1.929 8.613 9.271 1.00 83.94 117 SER A N 1
ATOM 912 C CA . SER A 1 117 ? 2.781 9.749 8.924 1.00 83.94 117 SER A CA 1
ATOM 913 C C . SER A 1 117 ? 2.467 10.238 7.512 1.00 83.94 117 SER A C 1
ATOM 915 O O . SER A 1 117 ? 1.831 9.536 6.718 1.00 83.94 117 SER A O 1
ATOM 917 N N . GLU A 1 118 ? 2.946 11.431 7.162 1.00 80.12 118 GLU A N 1
ATOM 918 C CA . GLU A 1 118 ? 2.813 11.963 5.801 1.00 80.12 118 GLU A CA 1
ATOM 919 C C . GLU A 1 118 ? 3.503 11.076 4.765 1.00 80.12 118 GLU A C 1
ATOM 921 O O . GLU A 1 118 ? 2.948 10.829 3.695 1.00 80.12 118 GLU A O 1
ATOM 926 N N . LEU A 1 119 ? 4.676 10.532 5.104 1.00 81.19 119 LEU A N 1
ATOM 927 C CA . LEU A 1 119 ? 5.363 9.556 4.263 1.00 81.19 119 LEU A CA 1
ATOM 928 C C . LEU A 1 119 ? 4.496 8.306 4.056 1.00 81.19 119 LEU A C 1
ATOM 930 O O . LEU A 1 119 ? 4.339 7.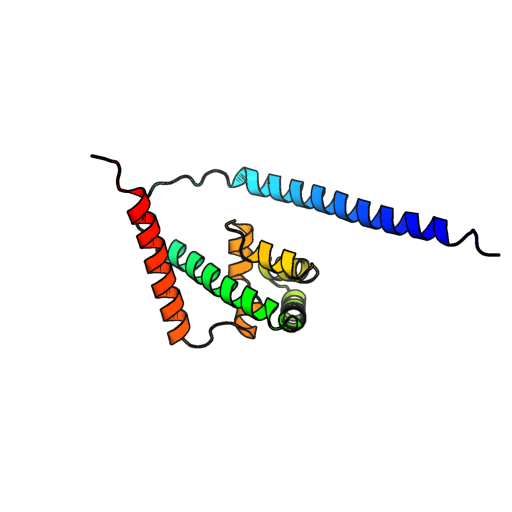851 2.923 1.00 81.19 119 LEU A O 1
ATOM 934 N N . GLY A 1 120 ? 3.875 7.796 5.123 1.00 84.88 120 GLY A N 1
ATOM 935 C CA . GLY A 1 120 ? 2.918 6.696 5.038 1.00 84.88 120 GLY A CA 1
ATOM 936 C C . GLY A 1 120 ? 1.735 7.030 4.124 1.00 84.88 120 GLY A C 1
ATOM 937 O O . GLY A 1 120 ? 1.379 6.232 3.260 1.00 84.88 120 GLY A O 1
ATOM 938 N N . SER A 1 121 ? 1.156 8.227 4.244 1.00 86.94 121 SER A N 1
ATOM 939 C CA . SER A 1 121 ? 0.054 8.682 3.379 1.00 86.94 121 SER A CA 1
ATOM 940 C C . SER A 1 121 ? 0.472 8.795 1.905 1.00 86.94 121 SER A C 1
ATOM 942 O O . SER A 1 121 ? -0.254 8.346 1.005 1.00 86.94 121 SER A O 1
ATOM 944 N N . LEU A 1 122 ? 1.674 9.317 1.640 1.00 88.12 122 LEU A N 1
ATOM 945 C CA . LEU A 1 122 ? 2.243 9.414 0.296 1.00 88.12 122 LEU A CA 1
ATOM 946 C C . LEU A 1 122 ? 2.444 8.028 -0.333 1.00 88.12 122 LEU A C 1
ATOM 948 O O . LEU A 1 122 ? 2.041 7.811 -1.483 1.00 88.12 122 LEU A O 1
ATOM 952 N N . LEU A 1 123 ? 3.010 7.085 0.429 1.00 90.12 123 LEU A N 1
ATOM 953 C CA . LEU A 1 123 ? 3.177 5.690 0.017 1.00 90.12 123 LEU A CA 1
ATOM 954 C C . LEU A 1 123 ? 1.818 5.053 -0.289 1.00 90.12 123 LEU A C 1
ATOM 956 O O . LEU A 1 123 ? 1.616 4.519 -1.382 1.00 90.12 123 LEU A O 1
ATOM 960 N N . ARG A 1 124 ? 0.842 5.178 0.616 1.00 93.00 124 ARG A N 1
ATOM 961 C CA . ARG A 1 124 ? -0.495 4.596 0.428 1.00 93.00 124 ARG A CA 1
ATOM 962 C C . ARG A 1 124 ? -1.218 5.125 -0.808 1.00 93.00 124 ARG A C 1
ATOM 964 O O . ARG A 1 124 ? -1.969 4.384 -1.442 1.00 93.00 124 ARG A O 1
ATOM 971 N N . SER A 1 125 ? -0.980 6.381 -1.174 1.00 90.00 125 SER A N 1
ATOM 972 C CA . SER A 1 125 ? -1.589 7.020 -2.348 1.00 90.00 125 SER A CA 1
ATOM 973 C C . SER A 1 125 ? -1.015 6.534 -3.682 1.00 90.00 125 SER A C 1
ATOM 975 O O . SER A 1 125 ? -1.679 6.659 -4.705 1.00 90.00 125 SER A O 1
ATOM 977 N N . ASN A 1 126 ? 0.191 5.957 -3.678 1.00 89.31 126 ASN A N 1
ATOM 978 C CA . ASN A 1 126 ? 0.899 5.491 -4.879 1.00 89.31 126 ASN A CA 1
ATOM 979 C C . ASN A 1 126 ? 1.185 3.981 -4.838 1.00 89.31 126 ASN A C 1
ATOM 981 O O . ASN A 1 126 ? 2.147 3.506 -5.436 1.00 89.31 126 ASN A O 1
ATOM 985 N N . SER A 1 127 ? 0.386 3.229 -4.083 1.00 92.50 127 SER A N 1
ATOM 986 C CA . SER A 1 127 ? 0.686 1.838 -3.752 1.00 92.50 127 SER A CA 1
ATOM 987 C C . SER A 1 127 ? 0.610 0.891 -4.954 1.00 92.50 127 SER A C 1
ATOM 989 O O . SER A 1 127 ? -0.460 0.781 -5.569 1.00 92.50 127 SER A O 1
ATOM 991 N N . PRO A 1 128 ? 1.675 0.117 -5.242 1.00 93.12 128 PRO A N 1
ATOM 992 C CA . PRO A 1 128 ? 1.661 -0.885 -6.308 1.00 93.12 128 PRO A CA 1
ATOM 993 C C . PRO A 1 128 ? 0.794 -2.102 -5.977 1.00 93.12 128 PRO A C 1
ATOM 995 O O . PRO A 1 128 ? 0.401 -2.851 -6.865 1.00 93.12 128 PRO A O 1
ATOM 998 N N . PHE A 1 129 ? 0.451 -2.305 -4.705 1.00 93.38 129 PHE A N 1
ATOM 999 C CA . PHE A 1 129 ? -0.383 -3.428 -4.281 1.00 93.38 129 PHE A CA 1
ATOM 1000 C C . PHE A 1 129 ? -1.866 -3.221 -4.604 1.00 93.38 129 PHE A C 1
ATOM 1002 O O . PHE A 1 129 ? -2.629 -4.185 -4.639 1.00 93.38 129 PHE A O 1
ATOM 1009 N N . SER A 1 130 ? -2.274 -1.983 -4.902 1.00 89.31 130 SER A N 1
ATOM 1010 C CA . SER A 1 130 ? -3.657 -1.645 -5.253 1.00 89.31 130 SER A CA 1
ATOM 1011 C C . SER A 1 130 ? -4.166 -2.335 -6.524 1.00 89.31 130 SER A C 1
ATOM 1013 O O . SER A 1 130 ? -5.360 -2.584 -6.638 1.00 89.31 130 SER A O 1
ATOM 1015 N N . THR A 1 131 ? -3.289 -2.686 -7.463 1.00 85.25 131 THR A N 1
ATOM 1016 C CA . THR A 1 131 ? -3.658 -3.433 -8.677 1.00 85.25 131 THR A CA 1
ATOM 1017 C C . THR A 1 131 ? -3.405 -4.934 -8.549 1.00 85.25 131 THR A C 1
ATOM 1019 O O . THR A 1 131 ? -4.026 -5.719 -9.258 1.00 85.25 131 THR A O 1
ATOM 1022 N N . LEU A 1 132 ? -2.506 -5.346 -7.648 1.00 87.75 132 LEU A N 1
ATOM 1023 C CA . LEU A 1 132 ? -2.104 -6.747 -7.464 1.00 87.75 132 LEU A CA 1
ATOM 1024 C C . LEU A 1 132 ? -3.002 -7.516 -6.495 1.00 87.75 132 LEU A C 1
ATOM 1026 O O . LEU A 1 132 ? -3.315 -8.679 -6.736 1.00 87.75 132 LEU A O 1
ATOM 1030 N N . VAL A 1 133 ? -3.350 -6.870 -5.385 1.00 86.56 133 VAL A N 1
ATOM 1031 C CA . VAL A 1 133 ? -4.209 -7.394 -4.312 1.00 86.56 133 VAL A CA 1
ATOM 1032 C C . VAL A 1 133 ? -5.518 -6.625 -4.263 1.00 86.56 133 VAL A C 1
ATOM 1034 O O . VAL A 1 133 ? -6.523 -7.141 -3.785 1.00 86.56 133 VAL A O 1
ATOM 1037 N N . GLY A 1 134 ? -5.466 -5.358 -4.680 1.00 74.12 134 GLY A N 1
ATOM 1038 C CA . GLY A 1 134 ? -6.460 -4.378 -4.316 1.00 74.12 134 GLY A CA 1
ATOM 1039 C C . GLY A 1 134 ? -7.883 -4.747 -4.661 1.00 74.12 134 GLY A C 1
ATOM 1040 O O . GLY A 1 134 ? -8.206 -5.555 -5.529 1.00 74.12 134 GLY A O 1
ATOM 1041 N N . VAL A 1 135 ? -8.744 -4.083 -3.915 1.00 68.50 135 VAL A N 1
ATOM 1042 C CA . VAL A 1 135 ? -10.168 -4.320 -3.903 1.00 68.50 135 VAL A CA 1
ATOM 1043 C C . VAL A 1 135 ? -10.767 -3.780 -5.197 1.00 68.50 135 VAL A C 1
ATOM 1045 O O . VAL A 1 135 ? -11.091 -2.597 -5.319 1.00 68.50 135 VAL A O 1
ATOM 1048 N N . THR A 1 136 ? -10.834 -4.650 -6.202 1.00 65.00 136 THR A N 1
ATOM 1049 C CA . THR A 1 136 ? -11.273 -4.287 -7.553 1.00 65.00 136 THR A CA 1
ATOM 1050 C C . THR A 1 136 ? -12.790 -4.093 -7.598 1.00 65.00 136 THR A C 1
ATOM 1052 O O . THR A 1 136 ? -13.286 -3.251 -8.350 1.00 65.00 136 THR A O 1
ATOM 1055 N N . ASP A 1 137 ? -13.530 -4.797 -6.733 1.00 76.00 137 ASP A N 1
ATOM 1056 C CA . ASP A 1 137 ? -14.976 -4.646 -6.609 1.00 76.00 137 ASP A CA 1
ATOM 1057 C C . ASP A 1 137 ? -15.350 -3.304 -5.951 1.00 76.00 137 ASP A C 1
ATOM 1059 O O . ASP A 1 137 ? -14.822 -2.864 -4.925 1.00 76.00 137 ASP A O 1
ATOM 1063 N N . ARG A 1 138 ? -16.316 -2.617 -6.560 1.00 78.56 138 ARG A N 1
ATOM 1064 C CA . ARG A 1 138 ? -16.940 -1.413 -6.009 1.00 78.56 138 ARG A CA 1
ATOM 1065 C C . ARG A 1 138 ? -17.632 -1.692 -4.673 1.00 78.56 138 ARG A C 1
ATOM 1067 O O . ARG A 1 138 ? -17.648 -0.793 -3.825 1.00 78.56 138 ARG A O 1
ATOM 1074 N N . GLN A 1 139 ? -18.223 -2.873 -4.486 1.00 82.06 139 GLN A N 1
ATOM 1075 C CA . GLN A 1 139 ? -18.929 -3.202 -3.246 1.00 82.06 139 GLN A CA 1
ATOM 1076 C C . GLN A 1 139 ? -17.971 -3.231 -2.060 1.00 82.06 139 GLN A C 1
ATOM 1078 O O . GLN A 1 139 ? -18.192 -2.511 -1.085 1.00 82.06 139 GLN A O 1
ATOM 1083 N N . ASP A 1 140 ? -16.866 -3.950 -2.193 1.00 82.81 140 ASP A N 1
ATOM 1084 C CA . ASP A 1 140 ? -15.849 -4.073 -1.155 1.00 82.81 140 ASP A CA 1
ATOM 1085 C C . ASP A 1 140 ? -15.178 -2.721 -0.845 1.00 82.81 140 ASP A C 1
ATOM 1087 O O . ASP A 1 140 ? -15.039 -2.345 0.321 1.00 82.81 140 ASP A O 1
ATOM 1091 N N . ARG A 1 141 ? -14.882 -1.893 -1.864 1.00 83.69 141 ARG A N 1
ATOM 1092 C CA . ARG A 1 141 ? -14.416 -0.506 -1.639 1.00 83.69 141 ARG A CA 1
ATOM 1093 C C . ARG A 1 141 ? -15.420 0.311 -0.826 1.00 83.69 141 ARG A C 1
ATOM 1095 O O . ARG A 1 141 ? -15.037 1.086 0.049 1.00 83.69 141 ARG A O 1
ATOM 1102 N N . SER A 1 142 ? -16.714 0.125 -1.087 1.00 88.00 142 SER A N 1
ATOM 1103 C CA . SER A 1 142 ? -17.782 0.807 -0.349 1.00 88.00 142 SER A CA 1
ATOM 1104 C C . SER A 1 142 ? -17.926 0.288 1.084 1.00 88.00 142 SER A C 1
ATOM 1106 O O . SER A 1 142 ? -18.365 1.040 1.955 1.00 88.00 142 SER A O 1
ATOM 1108 N N . GLN A 1 143 ? -17.602 -0.981 1.340 1.00 89.31 143 GLN A N 1
ATOM 1109 C CA . GLN A 1 143 ? -17.582 -1.550 2.689 1.00 89.31 143 GLN A CA 1
ATOM 1110 C C . GLN A 1 143 ? -16.408 -0.995 3.496 1.00 89.31 143 GLN A C 1
ATOM 1112 O O . GLN A 1 143 ? -16.631 -0.473 4.585 1.00 89.31 143 GLN A O 1
ATOM 1117 N N . ILE A 1 144 ? -15.198 -0.984 2.926 1.00 90.00 144 ILE A N 1
ATOM 1118 C CA . ILE A 1 144 ? -14.013 -0.370 3.550 1.00 90.00 144 ILE A CA 1
ATOM 1119 C C . ILE A 1 144 ? -14.269 1.108 3.852 1.00 90.00 144 ILE A C 1
ATOM 1121 O O . ILE A 1 144 ? -13.922 1.595 4.925 1.00 90.00 144 ILE A O 1
ATOM 1125 N N . TRP A 1 145 ? -14.943 1.819 2.944 1.00 91.31 145 TRP A N 1
ATOM 1126 C CA . TRP A 1 145 ? -15.335 3.207 3.170 1.00 91.31 145 TRP A CA 1
ATOM 1127 C C . TRP A 1 145 ? -16.257 3.391 4.373 1.00 91.31 145 TRP A C 1
ATOM 1129 O O . TRP A 1 145 ? -16.048 4.269 5.213 1.00 91.31 145 TRP A O 1
ATOM 1139 N N . ARG A 1 146 ? -17.297 2.556 4.456 1.00 90.94 146 ARG A N 1
ATOM 1140 C CA . ARG A 1 146 ? -18.253 2.582 5.564 1.00 90.94 146 ARG A CA 1
ATOM 1141 C C . ARG A 1 146 ? -17.575 2.239 6.885 1.00 90.94 146 ARG A C 1
ATOM 1143 O O . ARG A 1 146 ? -17.824 2.938 7.865 1.00 90.94 146 ARG A O 1
ATOM 1150 N N . GLN A 1 147 ? -16.689 1.245 6.883 1.00 90.94 147 GLN A N 1
ATOM 1151 C CA . GLN A 1 147 ? -15.887 0.884 8.047 1.00 90.94 147 GLN A CA 1
ATOM 1152 C C . GLN A 1 147 ? -15.024 2.064 8.498 1.00 90.94 147 GLN A C 1
ATOM 1154 O O . GLN A 1 147 ? -15.114 2.485 9.647 1.00 90.94 147 GLN A O 1
ATOM 1159 N N . ALA A 1 148 ? -14.288 2.685 7.571 1.00 90.94 148 ALA A N 1
ATOM 1160 C CA . ALA A 1 148 ? -13.424 3.817 7.878 1.00 90.94 148 ALA A CA 1
ATOM 1161 C C . ALA A 1 148 ? -14.185 4.993 8.505 1.00 90.94 148 ALA A C 1
ATOM 1163 O O . ALA A 1 148 ? -13.747 5.580 9.494 1.00 90.94 148 ALA A O 1
ATOM 1164 N N . LYS A 1 149 ? -15.354 5.322 7.945 1.00 90.12 149 LYS A N 1
ATOM 1165 C CA . LYS A 1 149 ? -16.226 6.368 8.482 1.00 90.12 149 LYS A CA 1
ATOM 1166 C C . LYS A 1 149 ? -16.712 6.023 9.890 1.00 90.12 149 LYS A C 1
ATOM 1168 O O . LYS A 1 149 ? -16.706 6.896 10.753 1.00 90.12 149 LYS A O 1
ATOM 1173 N N . SER A 1 150 ? -17.150 4.782 10.105 1.00 90.31 150 SER A N 1
ATOM 1174 C CA . SER A 1 150 ? -17.631 4.306 11.405 1.00 90.31 150 SER A CA 1
ATOM 1175 C C . SER A 1 150 ? -16.541 4.405 12.471 1.00 90.31 150 SER A C 1
ATOM 1177 O O . SER A 1 150 ? -16.772 4.980 13.532 1.00 90.31 150 SER A O 1
ATOM 1179 N N . ASP A 1 151 ? -15.336 3.929 12.159 1.00 88.12 151 ASP A N 1
ATOM 1180 C CA . ASP A 1 151 ? -14.201 3.921 13.084 1.00 88.12 151 ASP A CA 1
ATOM 1181 C C . ASP A 1 151 ? -13.764 5.335 13.472 1.00 88.12 151 ASP A C 1
ATOM 1183 O O . ASP A 1 151 ? -13.518 5.614 14.645 1.00 88.12 151 ASP A O 1
ATOM 1187 N N . LEU A 1 152 ? -13.690 6.252 12.501 1.00 85.88 152 LEU A N 1
ATOM 1188 C CA . LEU A 1 152 ? -13.331 7.643 12.778 1.00 85.88 152 LEU A CA 1
ATOM 1189 C C . LEU A 1 152 ? -14.397 8.353 13.616 1.00 85.88 152 LEU A C 1
ATOM 1191 O O . LEU A 1 152 ? -14.045 9.062 14.554 1.00 85.88 152 LEU A O 1
ATOM 1195 N N . LEU A 1 153 ? -15.685 8.137 13.327 1.00 84.62 153 LEU A N 1
ATOM 1196 C CA . LEU A 1 153 ? -16.766 8.703 14.137 1.00 84.62 153 LEU A CA 1
ATOM 1197 C C . LEU A 1 153 ? -16.722 8.177 15.575 1.00 84.62 153 LEU A C 1
ATOM 1199 O O . LEU A 1 153 ? -16.817 8.973 16.505 1.00 84.62 153 LEU A O 1
ATOM 1203 N N . ALA A 1 154 ? -16.510 6.871 15.762 1.00 83.31 154 ALA A N 1
ATOM 1204 C CA . ALA A 1 154 ? -16.374 6.273 17.088 1.00 83.31 154 ALA A CA 1
ATOM 1205 C C . ALA A 1 154 ? -15.196 6.879 17.871 1.00 83.31 154 ALA A C 1
ATOM 1207 O O . ALA A 1 154 ? -15.345 7.220 19.044 1.00 83.31 154 ALA A O 1
ATOM 1208 N N . LYS A 1 155 ? -14.046 7.096 17.215 1.00 77.81 155 LYS A N 1
ATOM 1209 C CA . LYS A 1 155 ? -12.886 7.766 17.826 1.00 77.81 155 LYS A CA 1
ATOM 1210 C C . LYS A 1 155 ? -13.193 9.206 18.241 1.00 77.81 155 LYS A C 1
ATOM 1212 O O . LYS A 1 155 ? -12.798 9.610 19.328 1.00 77.81 155 LYS A O 1
ATOM 1217 N N . THR A 1 156 ? -13.916 9.971 17.421 1.00 70.75 156 THR A N 1
ATOM 1218 C CA . THR A 1 156 ? -14.323 11.344 17.768 1.00 70.75 156 THR A CA 1
ATOM 1219 C C . THR A 1 156 ? -15.290 11.367 18.956 1.00 70.75 156 THR A C 1
ATOM 1221 O O . THR A 1 156 ? -15.156 12.217 19.833 1.00 70.75 156 THR A O 1
ATOM 1224 N N . THR A 1 157 ? -16.234 10.422 19.029 1.00 62.41 157 THR A N 1
ATOM 1225 C CA . THR A 1 157 ? -17.198 10.327 20.139 1.00 62.41 157 THR A CA 1
ATOM 1226 C C . THR A 1 157 ? -16.528 9.978 21.471 1.00 62.41 157 THR A C 1
ATOM 1228 O O . THR A 1 157 ? -16.920 10.517 22.501 1.00 62.41 157 THR A O 1
ATOM 1231 N N . LEU A 1 158 ? -15.487 9.139 21.464 1.00 58.59 158 LEU A N 1
ATOM 1232 C CA . LEU A 1 158 ? -14.745 8.759 22.674 1.00 58.59 158 LEU A CA 1
ATOM 1233 C C . LEU A 1 158 ? -13.880 9.889 23.261 1.00 58.59 158 LEU A C 1
ATOM 1235 O O . LEU A 1 158 ? -13.539 9.829 24.437 1.00 58.59 158 LEU A O 1
ATOM 1239 N N . ILE A 1 159 ? -13.543 10.919 22.477 1.00 55.22 159 ILE A N 1
ATOM 1240 C CA . ILE A 1 159 ? -12.754 12.082 22.933 1.00 55.22 159 ILE A CA 1
ATOM 1241 C C . ILE A 1 159 ? -13.656 13.172 23.551 1.00 55.22 159 ILE A C 1
ATOM 1243 O O . ILE A 1 159 ? -13.189 14.011 24.315 1.00 55.22 159 ILE A O 1
ATOM 1247 N N . ALA A 1 160 ? -14.963 13.142 23.276 1.00 54.03 160 ALA A N 1
ATOM 1248 C CA . ALA A 1 160 ? -15.926 14.140 23.737 1.00 54.03 160 ALA A CA 1
ATOM 1249 C C . ALA A 1 160 ? -16.536 13.990 25.165 1.00 54.03 160 ALA A C 1
ATOM 1251 O O . ALA A 1 160 ? -17.274 14.903 25.537 1.00 54.03 160 ALA A O 1
ATOM 1252 N N . PRO A 1 161 ? -16.316 12.946 26.002 1.00 47.88 161 PRO A N 1
ATOM 1253 C CA . PRO A 1 161 ? -17.165 12.742 27.183 1.00 47.88 161 PRO A CA 1
ATOM 1254 C C . PRO A 1 161 ? -16.674 13.397 28.494 1.00 47.88 161 PRO A C 1
ATOM 1256 O O . PRO A 1 161 ? -16.963 12.866 29.561 1.00 47.88 161 PRO A O 1
ATOM 1259 N N . PHE A 1 162 ? -15.964 14.533 28.475 1.00 47.16 162 PHE A N 1
ATOM 1260 C CA . PHE A 1 162 ? -15.558 15.205 29.730 1.00 47.16 162 PHE A CA 1
ATOM 1261 C C . PHE A 1 162 ? -15.567 16.742 29.664 1.00 47.16 162 PHE A C 1
ATOM 1263 O O . PHE A 1 162 ? -14.626 17.412 30.082 1.00 47.16 162 PHE A O 1
ATOM 1270 N N . ALA A 1 163 ? -16.638 17.315 29.117 1.00 46.59 163 ALA A N 1
ATOM 1271 C CA . ALA A 1 163 ? -16.924 18.745 29.225 1.00 46.59 163 ALA A CA 1
ATOM 1272 C C . ALA A 1 163 ? -18.376 18.942 29.683 1.00 46.59 163 ALA A C 1
ATOM 1274 O O . ALA A 1 163 ? -19.253 19.252 28.878 1.00 46.59 163 ALA A O 1
ATOM 1275 N N . ALA A 1 164 ? -18.626 18.693 30.967 1.00 41.09 164 ALA A N 1
ATOM 1276 C CA . ALA A 1 164 ? -19.821 19.112 31.693 1.00 41.09 164 ALA A CA 1
ATOM 1277 C C . ALA A 1 164 ? -19.434 19.401 33.145 1.00 41.09 164 ALA A C 1
ATOM 1279 O O . ALA A 1 164 ? -18.660 18.587 33.701 1.00 41.09 164 ALA A O 1
#

pLDDT: mean 74.89, std 20.19, range [36.59, 96.06]